Protein AF-A0A7C3NW24-F1 (afdb_monomer_lite)

pLDDT: mean 71.37, std 17.44, range [37.84, 92.75]

Structure (mmCIF, N/CA/C/O backbone):
data_AF-A0A7C3NW24-F1
#
_entry.id   AF-A0A7C3NW24-F1
#
loop_
_atom_site.group_PDB
_atom_site.id
_atom_site.type_symbol
_atom_site.label_atom_id
_atom_site.label_alt_id
_atom_site.label_comp_id
_atom_site.label_asym_id
_atom_site.label_entity_id
_atom_site.label_seq_id
_atom_site.pdbx_PDB_ins_code
_atom_site.Cartn_x
_atom_site.Cartn_y
_atom_site.Cartn_z
_atom_site.occupancy
_atom_site.B_iso_or_equiv
_atom_site.auth_seq_id
_atom_site.auth_comp_id
_atom_site.auth_asym_id
_atom_site.auth_atom_id
_atom_site.pdbx_PDB_model_num
ATOM 1 N N . MET A 1 1 ? 1.397 9.986 2.479 1.00 81.19 1 MET A N 1
ATOM 2 C CA . MET A 1 1 ? 2.857 9.728 2.506 1.00 81.19 1 MET A CA 1
ATOM 3 C C . MET A 1 1 ? 3.392 9.398 1.111 1.00 81.19 1 MET A C 1
ATOM 5 O O . MET A 1 1 ? 2.762 8.636 0.390 1.00 81.19 1 MET A O 1
ATOM 9 N N . HIS A 1 2 ? 4.558 9.928 0.739 1.00 81.12 2 HIS A N 1
ATOM 10 C CA . HIS A 1 2 ? 5.200 9.670 -0.555 1.00 81.12 2 HIS A CA 1
ATOM 11 C C . HIS A 1 2 ? 6.617 9.109 -0.356 1.00 81.12 2 HIS A C 1
ATOM 13 O O . HIS A 1 2 ? 7.337 9.579 0.524 1.00 81.12 2 HIS A O 1
ATOM 19 N N . VAL A 1 3 ? 7.008 8.082 -1.116 1.00 86.75 3 VAL A N 1
ATOM 20 C CA . VAL A 1 3 ? 8.355 7.496 -1.041 1.00 86.75 3 VAL A CA 1
ATOM 21 C C . VAL A 1 3 ? 8.789 6.899 -2.379 1.00 86.75 3 VAL A C 1
ATOM 23 O O . VAL A 1 3 ? 8.019 6.188 -3.017 1.00 86.75 3 VAL A O 1
ATOM 26 N N . SER A 1 4 ? 10.042 7.125 -2.770 1.00 86.44 4 SER A N 1
ATOM 27 C CA . SER A 1 4 ? 10.670 6.399 -3.878 1.00 86.44 4 SER A CA 1
ATOM 28 C C . SER A 1 4 ? 11.261 5.076 -3.384 1.00 86.44 4 SER A C 1
ATOM 30 O O . SER A 1 4 ? 11.932 5.033 -2.351 1.00 86.44 4 SER A O 1
ATOM 32 N N . TYR A 1 5 ? 11.024 3.986 -4.108 1.00 88.00 5 TYR A N 1
ATOM 33 C CA . TYR A 1 5 ? 11.522 2.651 -3.785 1.00 88.00 5 TYR A CA 1
ATOM 34 C C . TYR A 1 5 ? 11.903 1.899 -5.063 1.00 88.00 5 TYR A C 1
ATOM 36 O O . TYR A 1 5 ? 11.069 1.733 -5.946 1.00 88.00 5 TYR A O 1
ATOM 44 N N . LYS A 1 6 ? 13.169 1.466 -5.171 1.00 88.12 6 LYS A N 1
ATOM 45 C CA . LYS A 1 6 ? 13.720 0.760 -6.349 1.00 88.12 6 LYS A CA 1
ATOM 46 C C . LYS A 1 6 ? 13.444 1.456 -7.699 1.00 88.12 6 LYS A C 1
ATOM 48 O O . LYS A 1 6 ? 13.229 0.802 -8.705 1.00 88.12 6 LYS A O 1
ATOM 53 N N . GLY A 1 7 ? 13.447 2.791 -7.728 1.00 84.56 7 GLY A N 1
ATOM 54 C CA . GLY A 1 7 ? 13.157 3.562 -8.949 1.00 84.56 7 GLY A CA 1
ATOM 55 C C . GLY A 1 7 ? 11.666 3.709 -9.278 1.00 84.56 7 GLY A C 1
ATOM 56 O O . GLY A 1 7 ? 11.328 4.258 -10.328 1.00 84.56 7 GLY A O 1
ATOM 57 N N . HIS A 1 8 ? 10.780 3.266 -8.383 1.00 84.69 8 HIS A N 1
ATOM 58 C CA . HIS A 1 8 ? 9.332 3.451 -8.465 1.00 84.69 8 HIS A CA 1
ATOM 59 C C . HIS A 1 8 ? 8.848 4.434 -7.411 1.00 84.69 8 HIS A C 1
ATOM 61 O O . HIS A 1 8 ? 9.431 4.567 -6.334 1.00 84.69 8 HIS A O 1
ATOM 67 N N . LEU A 1 9 ? 7.745 5.096 -7.720 1.00 87.75 9 LEU A N 1
ATOM 68 C CA . LEU A 1 9 ? 7.103 6.059 -6.850 1.00 87.75 9 LEU A CA 1
ATOM 69 C C . LEU A 1 9 ? 5.975 5.387 -6.073 1.00 87.75 9 LEU A C 1
ATOM 71 O O . LEU A 1 9 ? 5.147 4.720 -6.677 1.00 87.75 9 LEU A O 1
ATOM 75 N N . ILE A 1 10 ? 5.907 5.558 -4.757 1.00 89.88 10 ILE A N 1
ATOM 76 C CA . ILE A 1 10 ? 4.836 5.013 -3.916 1.00 89.88 10 ILE A CA 1
ATOM 77 C C . ILE A 1 10 ? 4.117 6.173 -3.228 1.00 89.88 10 ILE A C 1
ATOM 79 O O . ILE A 1 10 ? 4.680 6.842 -2.358 1.00 89.88 10 ILE A O 1
ATOM 83 N N . HIS A 1 11 ? 2.848 6.360 -3.563 1.00 90.44 11 HIS A N 1
ATOM 84 C CA . HIS A 1 11 ? 1.920 7.266 -2.899 1.00 90.44 11 HIS A CA 1
ATOM 85 C C . HIS A 1 11 ? 0.980 6.448 -2.019 1.00 90.44 11 HIS A C 1
ATOM 87 O O . HIS A 1 11 ? 0.048 5.817 -2.504 1.00 90.44 11 HIS A O 1
ATOM 93 N N . ALA A 1 12 ? 1.235 6.454 -0.717 1.00 90.94 12 ALA A N 1
ATOM 94 C CA . ALA A 1 12 ? 0.376 5.811 0.267 1.00 90.94 12 ALA A CA 1
ATOM 95 C C . ALA A 1 12 ? -0.503 6.862 0.950 1.00 90.94 12 ALA A C 1
ATOM 97 O O . ALA A 1 12 ? -0.004 7.885 1.426 1.00 90.94 12 ALA A O 1
ATOM 98 N N . GLY A 1 13 ? -1.798 6.607 1.019 1.00 91.19 13 GLY A N 1
ATOM 99 C CA . GLY A 1 13 ? -2.783 7.445 1.684 1.00 91.19 13 GLY A CA 1
ATOM 100 C C . GLY A 1 13 ? -3.765 6.601 2.485 1.00 91.19 13 GLY A C 1
ATOM 101 O O . GLY A 1 13 ? -3.598 5.389 2.640 1.00 91.19 13 GLY A O 1
ATOM 102 N N . ALA A 1 14 ? -4.779 7.264 3.018 1.00 90.88 14 ALA A N 1
ATOM 103 C CA . ALA A 1 14 ? -5.929 6.613 3.610 1.00 90.88 14 ALA A CA 1
ATOM 104 C C . ALA A 1 14 ? -7.160 7.507 3.445 1.00 90.88 14 ALA A C 1
ATOM 106 O O . ALA A 1 14 ? -7.050 8.728 3.349 1.00 90.88 14 ALA A O 1
ATOM 107 N N . LYS A 1 15 ? -8.333 6.887 3.395 1.00 92.50 15 LYS A N 1
ATOM 108 C CA . LYS A 1 15 ? -9.632 7.541 3.306 1.00 92.50 15 LYS A CA 1
ATOM 109 C C . LYS A 1 15 ? -10.479 7.091 4.487 1.00 92.50 15 LYS A C 1
ATOM 111 O O . LYS A 1 15 ? -10.690 5.895 4.671 1.00 92.50 15 LYS A O 1
ATOM 116 N N . TYR A 1 16 ? -10.977 8.039 5.269 1.00 92.56 16 TYR A N 1
ATOM 117 C CA . TYR A 1 16 ? -11.916 7.730 6.340 1.00 92.56 16 TYR A CA 1
ATOM 118 C C . TYR A 1 16 ? -13.251 7.235 5.762 1.00 92.56 16 TYR A C 1
ATOM 120 O O . TYR A 1 16 ? -13.789 7.823 4.819 1.00 92.56 16 TYR A O 1
ATOM 128 N N . SER A 1 17 ? -13.768 6.144 6.324 1.00 90.38 17 SER A N 1
ATOM 129 C CA . SER A 1 17 ? -15.058 5.545 6.001 1.00 90.38 17 SER A CA 1
ATOM 130 C C . SER A 1 17 ? -16.003 5.702 7.197 1.00 90.38 17 SER A C 1
ATOM 132 O O . SER A 1 17 ? -15.899 4.943 8.165 1.00 90.38 17 SER A O 1
ATOM 134 N N . PRO A 1 18 ? -16.955 6.655 7.145 1.00 91.19 18 PRO A N 1
ATOM 135 C CA . PRO A 1 18 ? -17.893 6.888 8.244 1.00 91.19 18 PRO A CA 1
ATOM 136 C C . PRO A 1 18 ? -18.787 5.680 8.545 1.00 91.19 18 PRO A C 1
ATOM 138 O O . PRO A 1 18 ? -19.202 5.495 9.681 1.00 91.19 18 PRO A O 1
ATOM 141 N N . ALA A 1 19 ? -19.063 4.840 7.540 1.00 90.81 19 ALA A N 1
ATOM 142 C CA . ALA A 1 19 ? -19.938 3.674 7.673 1.00 90.81 19 ALA A CA 1
ATOM 143 C C . ALA A 1 19 ? -19.394 2.607 8.636 1.00 90.81 19 ALA A C 1
ATOM 145 O O . ALA A 1 19 ? -20.169 1.872 9.237 1.00 90.81 19 ALA A O 1
ATOM 146 N N . VAL A 1 20 ? -18.069 2.525 8.776 1.00 84.50 20 VAL A N 1
ATOM 147 C CA . VAL A 1 20 ? -17.385 1.566 9.660 1.00 84.50 20 VAL A CA 1
ATOM 148 C C . VAL A 1 20 ? -16.538 2.261 10.726 1.00 84.50 20 VAL A C 1
ATOM 150 O O . VAL A 1 20 ? -15.896 1.593 11.522 1.00 84.50 20 VAL A O 1
ATOM 153 N N . ASN A 1 21 ? -16.558 3.599 10.767 1.00 91.00 21 ASN A N 1
ATOM 154 C CA . ASN A 1 21 ? -15.743 4.432 11.653 1.00 91.00 21 ASN A CA 1
ATOM 155 C C . ASN A 1 21 ? -14.236 4.101 11.605 1.00 91.00 21 ASN A C 1
ATOM 157 O O . ASN A 1 21 ? -13.540 4.116 12.618 1.00 91.00 21 ASN A O 1
ATOM 161 N N . GLU A 1 22 ? -13.719 3.798 10.415 1.00 92.75 22 GLU A N 1
ATOM 162 C CA . GLU A 1 22 ? -12.335 3.360 10.228 1.00 92.75 22 GLU A CA 1
ATOM 163 C C . GLU A 1 22 ? -11.712 3.953 8.958 1.00 92.75 22 GLU A C 1
ATOM 165 O O . GLU A 1 22 ? -12.385 4.502 8.086 1.00 92.75 22 GLU A O 1
ATOM 170 N N . TRP A 1 23 ? -10.391 3.848 8.853 1.00 90.44 23 TRP A N 1
ATOM 171 C CA . TRP A 1 23 ? -9.582 4.343 7.749 1.00 90.44 23 TRP A CA 1
ATOM 172 C C . TRP A 1 23 ? -9.256 3.225 6.767 1.00 90.44 23 TRP A C 1
ATOM 174 O O . TRP A 1 23 ? -8.602 2.245 7.121 1.00 90.44 23 TRP A O 1
ATOM 184 N N . VAL A 1 24 ? -9.668 3.401 5.517 1.00 89.50 24 VAL A N 1
ATOM 185 C CA . VAL A 1 24 ? -9.339 2.509 4.404 1.00 89.50 24 VAL A CA 1
ATOM 186 C C . VAL A 1 24 ? -8.031 2.991 3.777 1.00 89.50 24 VAL A C 1
ATOM 188 O O . VAL A 1 24 ? -7.964 4.152 3.366 1.00 89.50 24 VAL A O 1
ATOM 191 N N . PRO A 1 25 ? -6.976 2.170 3.677 1.00 88.56 25 PRO A N 1
ATOM 192 C CA . PRO A 1 25 ? -5.753 2.571 3.000 1.00 88.56 25 PRO A CA 1
ATOM 193 C C . PRO A 1 25 ? -5.999 2.865 1.522 1.00 88.56 25 PRO A C 1
ATOM 195 O O . PRO A 1 25 ? -6.882 2.297 0.883 1.00 88.56 25 PRO A O 1
ATOM 198 N N . THR A 1 26 ? -5.167 3.723 0.952 1.00 88.12 26 THR A N 1
ATOM 199 C CA . THR A 1 26 ? -5.107 3.961 -0.489 1.00 88.12 26 THR A CA 1
ATOM 200 C C . THR A 1 26 ? -3.659 3.887 -0.940 1.00 88.12 26 THR A C 1
ATOM 202 O O . THR A 1 26 ? -2.742 4.275 -0.213 1.00 88.12 26 THR A O 1
ATOM 205 N N . LEU A 1 27 ? -3.424 3.349 -2.130 1.00 86.19 27 LEU A N 1
ATOM 206 C CA . LEU A 1 27 ? -2.075 3.206 -2.655 1.00 86.19 27 LEU A CA 1
ATOM 207 C C . LEU A 1 27 ? -2.072 3.478 -4.151 1.00 86.19 27 LEU A C 1
ATOM 209 O O . LEU A 1 27 ? -2.841 2.880 -4.894 1.00 86.19 27 LEU A O 1
ATOM 213 N N . VAL A 1 28 ? -1.167 4.350 -4.582 1.00 84.81 28 VAL A N 1
ATOM 214 C CA . VAL A 1 28 ? -0.805 4.522 -5.985 1.00 84.81 28 VAL A CA 1
ATOM 215 C C . VAL A 1 28 ? 0.686 4.259 -6.134 1.00 84.81 28 VAL A C 1
ATOM 217 O O . VAL A 1 28 ? 1.492 4.836 -5.409 1.00 84.81 28 VAL A O 1
ATOM 220 N N . VAL A 1 29 ? 1.073 3.395 -7.065 1.00 83.38 29 VAL A N 1
ATOM 221 C CA . VAL A 1 29 ? 2.477 3.118 -7.376 1.00 83.38 29 VAL A CA 1
ATOM 222 C C . VAL A 1 29 ? 2.768 3.521 -8.814 1.00 83.38 29 VAL A C 1
ATOM 224 O O . VAL A 1 29 ? 2.148 2.991 -9.728 1.00 83.38 29 VAL A O 1
ATOM 227 N N . VAL A 1 30 ? 3.712 4.433 -9.031 1.00 80.94 30 VAL A N 1
ATOM 228 C CA . VAL A 1 30 ? 4.149 4.856 -10.367 1.00 80.94 30 VAL A CA 1
ATOM 229 C C . VAL A 1 30 ? 5.410 4.095 -10.757 1.00 80.94 30 VAL A C 1
ATOM 231 O O . VAL A 1 30 ? 6.462 4.209 -10.127 1.00 80.94 30 VAL A O 1
ATOM 234 N N . TRP A 1 31 ? 5.294 3.314 -11.819 1.00 75.25 31 TRP A N 1
ATOM 235 C CA . TRP A 1 31 ? 6.381 2.645 -12.507 1.00 75.25 31 TRP A CA 1
ATOM 236 C C . TRP A 1 31 ? 7.008 3.584 -13.533 1.00 75.25 31 TRP A C 1
ATOM 238 O O . TRP A 1 31 ? 6.359 4.004 -14.486 1.00 75.25 31 TRP A O 1
ATOM 248 N N . SER A 1 32 ? 8.294 3.874 -13.356 1.00 64.25 32 SER A N 1
ATOM 249 C CA . SER A 1 32 ? 9.099 4.708 -14.254 1.00 64.25 32 SER A CA 1
ATOM 250 C C . SER A 1 32 ? 9.206 4.142 -15.674 1.00 64.25 32 SER A C 1
ATOM 252 O O . SER A 1 32 ? 9.297 4.904 -16.629 1.00 64.25 32 SER A O 1
ATOM 254 N N . GLN A 1 33 ? 9.109 2.823 -15.852 1.00 63.69 33 GLN A N 1
ATOM 255 C CA . GLN A 1 33 ? 8.986 2.184 -17.162 1.00 63.69 33 GLN A CA 1
ATOM 256 C C . GLN A 1 33 ? 7.928 1.075 -17.100 1.00 63.69 33 GLN A C 1
ATOM 258 O O . GLN A 1 33 ? 7.999 0.243 -16.198 1.00 63.69 33 GLN A O 1
ATOM 263 N N . PRO A 1 34 ? 6.940 1.041 -18.011 1.00 61.12 34 PRO A N 1
ATOM 264 C CA . PRO A 1 34 ? 6.682 1.972 -19.118 1.00 61.12 34 PRO A CA 1
ATOM 265 C C . PRO A 1 34 ? 5.840 3.213 -18.717 1.00 61.12 34 PRO A C 1
ATOM 267 O O . PRO A 1 34 ? 4.797 3.454 -19.312 1.00 61.12 34 PRO A O 1
ATOM 270 N N . TRP A 1 35 ? 6.256 4.015 -17.720 1.00 65.75 35 TRP A N 1
ATOM 271 C CA . TRP A 1 35 ? 5.488 5.182 -17.224 1.00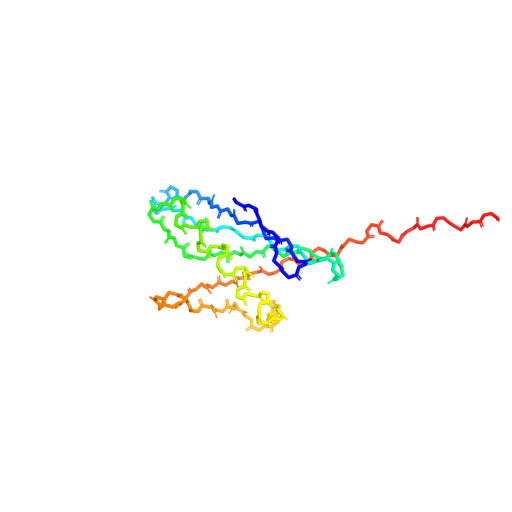 65.75 35 TRP A CA 1
ATOM 272 C C . TRP A 1 35 ? 4.027 4.854 -16.890 1.00 65.75 35 TRP A C 1
ATOM 274 O O . TRP A 1 35 ? 3.102 5.595 -17.220 1.00 65.75 35 TRP A O 1
ATOM 284 N N . THR A 1 36 ? 3.818 3.711 -16.243 1.00 71.12 36 THR A N 1
ATOM 285 C CA . THR A 1 36 ? 2.488 3.275 -15.808 1.00 71.12 36 THR A CA 1
ATOM 286 C C . THR A 1 36 ? 2.304 3.652 -14.356 1.00 71.12 36 THR A C 1
ATOM 288 O O . THR A 1 36 ? 3.243 3.576 -13.572 1.00 71.12 36 THR A O 1
ATOM 291 N N . PHE A 1 37 ? 1.104 4.049 -13.960 1.00 72.50 37 PHE A N 1
ATOM 292 C CA . PHE A 1 37 ? 0.769 4.096 -12.545 1.00 72.50 37 PHE A CA 1
ATOM 293 C C . PHE A 1 37 ? -0.283 3.058 -12.228 1.00 72.50 37 PHE A C 1
ATOM 295 O O . PHE A 1 37 ? -1.078 2.676 -13.084 1.00 72.50 37 PHE A O 1
ATOM 302 N N . GLN A 1 38 ? -0.258 2.622 -10.977 1.00 75.62 38 GLN A N 1
ATOM 303 C CA . GLN A 1 38 ? -1.147 1.625 -10.452 1.00 75.62 38 GLN A CA 1
ATOM 304 C C . GLN A 1 38 ? -1.867 2.126 -9.222 1.00 75.62 38 GLN A C 1
ATOM 306 O O . GLN A 1 38 ? -1.246 2.250 -8.174 1.00 75.62 38 GLN A O 1
ATOM 311 N N . GLU A 1 39 ? -3.177 2.320 -9.314 1.00 76.75 39 GLU A N 1
ATOM 312 C CA . GLU A 1 39 ? -4.012 2.406 -8.116 1.00 76.75 39 GLU A CA 1
ATOM 313 C C . GLU A 1 39 ? -4.282 1.001 -7.568 1.00 76.75 39 GLU A C 1
ATOM 315 O O . GLU A 1 39 ? -4.605 0.094 -8.333 1.00 76.75 39 GLU A O 1
ATOM 320 N N . ILE A 1 40 ? -4.140 0.835 -6.256 1.00 75.38 40 ILE A N 1
ATOM 321 C CA . ILE A 1 40 ? -4.426 -0.382 -5.501 1.00 75.38 40 ILE A CA 1
ATOM 322 C C . ILE A 1 40 ? -5.475 -0.028 -4.451 1.00 75.38 40 ILE A C 1
ATOM 324 O O . ILE A 1 40 ? -5.293 0.881 -3.634 1.00 75.38 40 ILE A O 1
ATOM 328 N N . ARG A 1 41 ? -6.588 -0.761 -4.494 1.00 73.00 41 ARG A N 1
ATOM 329 C CA . ARG A 1 41 ? -7.716 -0.608 -3.573 1.00 73.00 41 ARG A CA 1
ATOM 330 C C . ARG A 1 41 ? -7.667 -1.684 -2.511 1.00 73.00 41 ARG A C 1
ATOM 332 O O . ARG A 1 41 ? -7.453 -2.843 -2.846 1.00 73.00 41 ARG A O 1
ATOM 339 N N . PHE A 1 42 ? -7.899 -1.282 -1.271 1.00 76.94 42 PHE A N 1
ATOM 340 C CA . PHE A 1 42 ? -7.919 -2.164 -0.114 1.00 76.94 42 PHE A CA 1
ATOM 341 C C . PHE A 1 42 ? -9.350 -2.337 0.378 1.00 76.94 42 PHE A C 1
ATOM 343 O O . PHE A 1 42 ? -10.153 -1.405 0.311 1.00 76.94 42 PHE A O 1
ATOM 350 N N . THR A 1 43 ? -9.647 -3.523 0.893 1.00 76.31 43 THR A N 1
ATOM 351 C CA . THR A 1 43 ? -10.871 -3.809 1.650 1.00 76.31 43 THR A CA 1
ATOM 352 C C . THR A 1 43 ? -10.658 -3.690 3.153 1.00 76.31 43 THR A C 1
ATOM 354 O O . THR A 1 43 ? -11.625 -3.517 3.886 1.00 76.31 43 THR A O 1
ATOM 357 N N . ASP A 1 44 ? -9.408 -3.776 3.615 1.00 80.69 44 ASP A N 1
ATOM 358 C CA . ASP A 1 44 ? -9.069 -3.630 5.025 1.00 80.69 44 ASP A CA 1
ATOM 359 C C . ASP A 1 44 ? -9.275 -2.209 5.524 1.00 80.69 44 ASP A C 1
ATOM 361 O O . ASP A 1 44 ? -9.080 -1.214 4.819 1.00 80.69 44 ASP A O 1
ATOM 365 N N . THR A 1 45 ? -9.584 -2.143 6.806 1.00 85.75 45 THR A N 1
ATOM 366 C CA . THR A 1 45 ? -9.830 -0.922 7.549 1.00 85.75 45 THR A CA 1
ATOM 367 C C . THR A 1 45 ? -8.955 -0.886 8.801 1.00 85.75 45 THR A C 1
ATOM 369 O O . THR A 1 45 ? -8.515 -1.911 9.335 1.00 85.75 45 THR A O 1
ATOM 372 N N . PHE A 1 46 ? -8.623 0.325 9.246 1.00 85.69 46 PHE A N 1
ATOM 373 C CA . PHE A 1 46 ? -7.749 0.558 10.390 1.00 85.69 46 PHE A CA 1
ATOM 374 C C . PHE A 1 46 ? -8.330 1.631 11.302 1.00 85.69 46 PHE A C 1
ATOM 376 O O . PHE A 1 46 ? -8.895 2.620 10.844 1.00 85.69 46 PHE A O 1
ATOM 383 N N . SER A 1 47 ? -8.102 1.489 12.605 1.00 88.44 47 SER A N 1
ATOM 384 C CA . SER A 1 47 ? -8.580 2.445 13.610 1.00 88.44 47 SER A CA 1
ATOM 385 C C . SER A 1 47 ? -7.963 3.841 13.481 1.00 88.44 47 SER A C 1
ATOM 387 O O . SER A 1 47 ? -8.522 4.808 13.990 1.00 88.44 47 SER A O 1
ATOM 389 N N . THR A 1 48 ? -6.820 3.980 12.799 1.00 90.31 48 THR A N 1
ATOM 390 C CA . THR A 1 48 ? -6.159 5.275 12.596 1.00 90.31 48 THR A CA 1
ATOM 391 C C . THR A 1 48 ? -5.645 5.442 11.171 1.00 90.31 48 THR A C 1
ATOM 393 O O . THR A 1 48 ? -5.199 4.485 10.530 1.00 90.31 48 THR A O 1
ATOM 396 N N . GLU A 1 49 ? -5.639 6.693 10.706 1.00 91.62 49 GLU A N 1
ATOM 397 C CA . GLU A 1 49 ? -5.096 7.082 9.404 1.00 91.62 49 GLU A CA 1
ATOM 398 C C . GLU A 1 49 ? -3.630 6.663 9.260 1.00 91.62 49 GLU A C 1
ATOM 400 O O . GLU A 1 49 ? -3.232 6.087 8.248 1.00 91.62 49 GLU A O 1
ATOM 405 N N . MET A 1 50 ? -2.823 6.913 10.297 1.00 90.19 50 MET A N 1
ATOM 406 C CA . MET A 1 50 ? -1.388 6.637 10.271 1.00 90.19 50 MET A CA 1
ATOM 407 C C . MET A 1 50 ? -1.100 5.150 10.049 1.00 90.19 50 MET A C 1
ATOM 409 O O . MET A 1 50 ? -0.228 4.813 9.246 1.00 90.19 50 MET A O 1
ATOM 413 N N . ILE A 1 51 ? -1.846 4.253 10.704 1.00 87.50 51 ILE A N 1
ATOM 414 C CA . ILE A 1 51 ? -1.667 2.809 10.510 1.00 87.50 51 ILE A CA 1
ATOM 415 C C . ILE A 1 51 ? -2.061 2.416 9.080 1.00 87.50 51 ILE A C 1
ATOM 417 O O . ILE A 1 51 ? -1.307 1.687 8.434 1.00 87.50 51 ILE A O 1
ATOM 421 N N . ALA A 1 52 ? -3.171 2.944 8.552 1.00 87.38 52 ALA A N 1
ATOM 422 C CA . ALA A 1 52 ? -3.586 2.693 7.172 1.00 87.38 52 ALA A CA 1
ATOM 423 C C . ALA A 1 52 ? -2.525 3.159 6.153 1.00 87.38 52 ALA A C 1
ATOM 425 O O . ALA A 1 52 ? -2.156 2.406 5.250 1.00 87.38 52 ALA A O 1
ATOM 426 N N . GLN A 1 53 ? -1.952 4.354 6.328 1.00 89.25 53 GLN A N 1
ATOM 427 C CA . GLN A 1 53 ? -0.896 4.862 5.444 1.00 89.25 53 GLN A CA 1
ATOM 428 C C . GLN A 1 53 ? 0.391 4.023 5.515 1.00 89.25 53 GLN A C 1
ATOM 430 O O . GLN A 1 53 ? 0.997 3.717 4.482 1.00 89.25 53 GLN A O 1
ATOM 435 N N . VAL A 1 54 ? 0.829 3.638 6.721 1.00 87.38 54 VAL A N 1
ATOM 436 C CA . VAL A 1 54 ? 2.017 2.784 6.907 1.00 87.38 54 VAL A CA 1
ATOM 437 C C . VAL A 1 54 ? 1.797 1.421 6.259 1.00 87.38 54 VAL A C 1
ATOM 439 O O . VAL A 1 54 ? 2.693 0.918 5.576 1.00 87.38 54 VAL A O 1
ATOM 442 N N . TYR A 1 55 ? 0.599 0.860 6.418 1.00 84.88 55 TYR A N 1
ATOM 443 C CA . TYR A 1 55 ? 0.203 -0.393 5.795 1.00 84.88 55 TYR A CA 1
ATOM 444 C C . TYR A 1 55 ? 0.279 -0.316 4.264 1.00 84.88 55 TYR A C 1
ATOM 446 O O . TYR A 1 55 ? 1.009 -1.099 3.652 1.00 84.88 55 TYR A O 1
ATOM 454 N N . ALA A 1 56 ? -0.379 0.673 3.647 1.00 85.88 56 ALA A N 1
ATOM 455 C CA . ALA A 1 56 ? -0.339 0.888 2.199 1.00 85.88 56 ALA A CA 1
ATOM 456 C C . ALA A 1 56 ? 1.099 1.035 1.674 1.00 85.88 56 ALA A C 1
ATOM 458 O O . ALA A 1 56 ? 1.467 0.438 0.662 1.00 85.88 56 ALA A O 1
ATOM 459 N N . ARG A 1 57 ? 1.962 1.765 2.390 1.00 87.56 57 ARG A N 1
ATOM 460 C CA . ARG A 1 57 ? 3.379 1.903 2.018 1.00 87.56 57 ARG A CA 1
ATOM 461 C C . ARG A 1 57 ? 4.122 0.568 2.052 1.00 87.56 57 ARG A C 1
ATOM 463 O O . ARG A 1 57 ? 4.907 0.287 1.146 1.00 87.56 57 ARG A O 1
ATOM 470 N N . GLN A 1 58 ? 3.942 -0.225 3.108 1.00 85.88 58 GLN A N 1
ATOM 471 C CA . GLN A 1 58 ? 4.599 -1.529 3.229 1.00 85.88 58 GLN A CA 1
ATOM 472 C C . GLN A 1 58 ? 4.121 -2.494 2.147 1.00 85.88 58 GLN A C 1
ATOM 474 O O . GLN A 1 58 ? 4.943 -3.1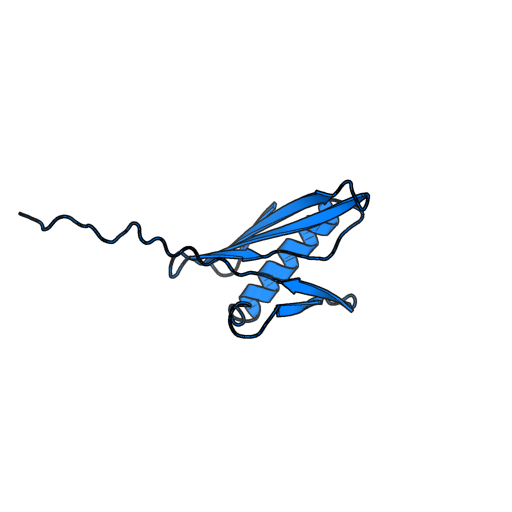95 1.556 1.00 85.88 58 GLN A O 1
ATOM 479 N N . TYR A 1 59 ? 2.822 -2.480 1.848 1.00 83.44 59 TYR A N 1
ATOM 480 C CA . TYR A 1 59 ? 2.258 -3.229 0.737 1.00 83.44 59 TYR A CA 1
ATOM 481 C C . TYR A 1 59 ? 2.914 -2.822 -0.585 1.00 83.44 59 TYR A C 1
ATOM 483 O O . TYR A 1 59 ? 3.414 -3.685 -1.296 1.00 83.44 59 TYR A O 1
ATOM 491 N N . GLY A 1 60 ? 2.993 -1.522 -0.894 1.00 83.31 60 GLY A N 1
ATOM 492 C CA . GLY A 1 60 ? 3.588 -1.039 -2.146 1.00 83.31 60 GLY A CA 1
ATOM 493 C C . GLY A 1 60 ? 5.034 -1.500 -2.345 1.00 83.31 60 GLY A C 1
ATOM 494 O O . GLY A 1 60 ? 5.401 -1.917 -3.440 1.00 83.31 60 GLY A O 1
ATOM 495 N N . LYS A 1 61 ? 5.841 -1.513 -1.275 1.00 86.19 61 LYS A N 1
ATOM 496 C CA . LYS A 1 61 ? 7.209 -2.056 -1.321 1.00 86.19 61 LYS A CA 1
ATOM 497 C C . LYS A 1 61 ? 7.226 -3.547 -1.643 1.00 86.19 61 LYS A C 1
ATOM 499 O O . LYS A 1 61 ? 7.937 -3.955 -2.550 1.00 86.19 61 LYS A O 1
ATOM 504 N N . ARG A 1 62 ? 6.400 -4.340 -0.952 1.00 82.06 62 ARG A N 1
ATOM 505 C CA . ARG A 1 62 ? 6.281 -5.788 -1.199 1.00 82.06 62 ARG A CA 1
ATOM 506 C C . ARG A 1 62 ? 5.782 -6.088 -2.607 1.00 82.06 62 ARG A C 1
ATOM 508 O O . ARG A 1 62 ? 6.248 -7.026 -3.238 1.00 82.06 62 ARG A O 1
ATOM 515 N N . TRP A 1 63 ? 4.853 -5.279 -3.100 1.00 78.94 63 TRP A N 1
ATOM 516 C CA . TRP A 1 63 ? 4.307 -5.391 -4.445 1.00 78.94 63 TRP A CA 1
ATOM 517 C C . TRP A 1 63 ? 5.382 -5.149 -5.517 1.00 78.94 63 TRP A C 1
ATOM 519 O O . TRP A 1 63 ? 5.438 -5.869 -6.513 1.00 78.94 63 TRP A O 1
ATOM 529 N N . ILE A 1 64 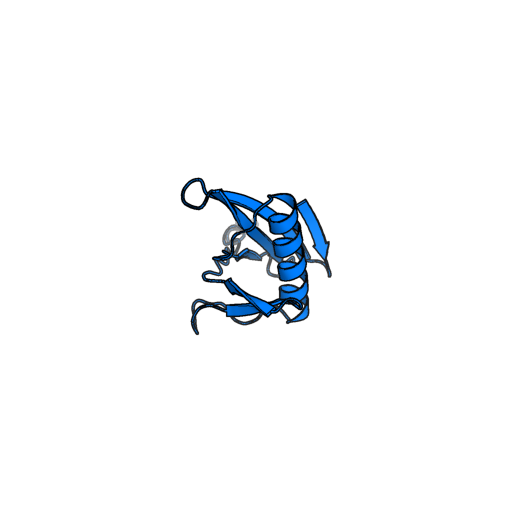? 6.291 -4.199 -5.275 1.00 81.88 64 ILE A N 1
ATOM 530 C CA . ILE A 1 64 ? 7.488 -3.980 -6.099 1.00 81.88 64 ILE A CA 1
ATOM 531 C C . ILE A 1 64 ? 8.490 -5.134 -5.948 1.00 81.88 64 ILE A C 1
ATOM 533 O O . ILE A 1 64 ? 9.008 -5.615 -6.950 1.00 81.88 64 ILE A O 1
ATOM 537 N N . ASP A 1 65 ? 8.753 -5.604 -4.725 1.00 84.69 65 ASP A N 1
ATOM 538 C CA . ASP A 1 65 ? 9.681 -6.715 -4.463 1.00 84.69 65 ASP A CA 1
ATOM 539 C C . ASP A 1 65 ? 9.243 -8.023 -5.130 1.00 84.69 65 ASP A C 1
ATOM 541 O O . ASP A 1 65 ? 10.085 -8.786 -5.593 1.00 84.69 65 ASP A O 1
ATOM 545 N N . ALA A 1 66 ? 7.933 -8.247 -5.228 1.00 77.19 66 ALA A N 1
ATOM 546 C CA . ALA A 1 66 ? 7.330 -9.371 -5.935 1.00 77.19 66 ALA A CA 1
ATOM 547 C C . ALA A 1 66 ? 7.295 -9.192 -7.468 1.00 77.19 66 ALA A C 1
ATOM 549 O O . ALA A 1 66 ? 6.770 -10.056 -8.165 1.00 77.19 66 ALA A O 1
ATOM 550 N N . GLY A 1 67 ? 7.822 -8.084 -8.000 1.00 76.25 67 GLY A N 1
ATOM 551 C CA . GLY A 1 67 ? 7.931 -7.850 -9.439 1.00 76.25 67 GLY A CA 1
ATOM 552 C C . GLY A 1 67 ? 6.622 -7.459 -10.125 1.00 76.25 67 GLY A C 1
ATOM 553 O O . GLY A 1 67 ? 6.420 -7.847 -11.270 1.00 76.25 67 GLY A O 1
ATOM 554 N N . LYS A 1 68 ? 5.738 -6.700 -9.454 1.00 70.50 68 LYS A N 1
ATOM 555 C CA . LYS A 1 68 ? 4.403 -6.332 -9.976 1.00 70.50 68 LYS A CA 1
ATOM 556 C C . LYS A 1 68 ? 3.581 -7.597 -10.308 1.00 70.50 68 LYS A C 1
ATOM 558 O O . LYS A 1 68 ? 3.328 -7.871 -11.481 1.00 70.50 68 LYS A O 1
ATOM 563 N N . PRO A 1 69 ? 3.175 -8.387 -9.294 1.00 61.59 69 PRO A N 1
ATOM 564 C CA . PRO A 1 69 ? 2.3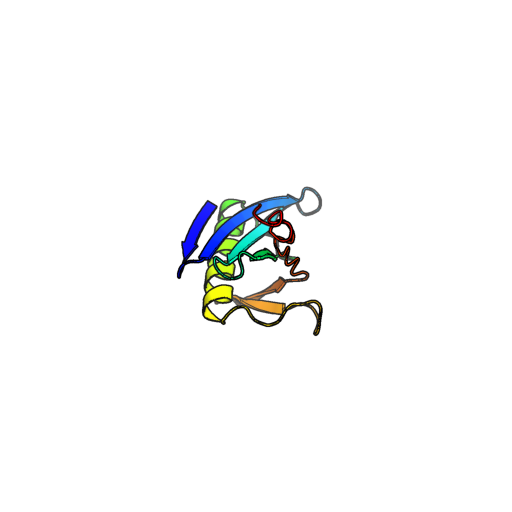80 -9.598 -9.498 1.00 61.59 69 PRO A CA 1
ATOM 565 C C . PRO A 1 69 ? 1.155 -9.310 -10.367 1.00 61.59 69 PRO A C 1
ATOM 567 O O . PRO A 1 69 ? 0.611 -8.202 -10.326 1.00 61.59 69 PRO A O 1
ATOM 570 N N . ALA A 1 70 ? 0.783 -10.311 -11.172 1.00 52.69 70 ALA A N 1
ATOM 571 C CA . ALA A 1 70 ? -0.156 -10.180 -12.276 1.00 52.69 70 ALA A CA 1
ATOM 572 C C . ALA A 1 70 ? -1.422 -9.403 -11.903 1.00 52.69 70 ALA A C 1
ATOM 574 O O . ALA A 1 70 ? -1.963 -9.489 -10.800 1.00 52.69 70 ALA A O 1
ATOM 575 N N . ARG A 1 71 ? -1.867 -8.628 -12.883 1.00 52.66 71 ARG A N 1
ATOM 576 C CA . ARG A 1 71 ? -3.019 -7.748 -12.835 1.00 52.66 71 ARG A CA 1
ATOM 577 C C . ARG A 1 71 ? -4.270 -8.523 -12.378 1.00 52.66 71 ARG A C 1
ATOM 579 O O . ARG A 1 71 ? -4.543 -9.621 -12.862 1.00 52.66 71 ARG A O 1
ATOM 586 N N . ALA A 1 72 ? -5.005 -7.960 -11.415 1.00 50.12 72 ALA A N 1
ATOM 587 C CA . ALA A 1 72 ? -6.194 -8.582 -10.812 1.00 50.12 72 ALA A CA 1
ATOM 588 C C . ALA A 1 72 ? -7.351 -8.811 -11.810 1.00 50.12 72 ALA A C 1
ATOM 590 O O . ALA A 1 72 ? -8.320 -9.502 -11.502 1.00 50.12 72 ALA A O 1
ATOM 591 N N . ASP A 1 73 ? -7.264 -8.228 -13.006 1.00 43.34 73 ASP A N 1
ATOM 592 C CA . ASP A 1 73 ? -8.276 -8.301 -14.058 1.00 43.34 73 ASP A CA 1
ATOM 593 C C . ASP A 1 73 ? -8.250 -9.620 -14.849 1.00 43.34 73 ASP A C 1
ATOM 595 O O . ASP A 1 73 ? -9.257 -9.953 -15.467 1.00 43.34 73 ASP A O 1
ATOM 599 N N . ALA A 1 74 ? -7.169 -10.410 -14.791 1.00 39.00 74 ALA A N 1
ATOM 600 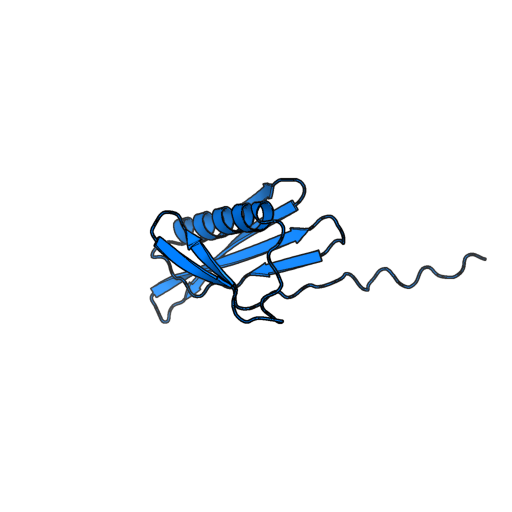C CA . ALA A 1 74 ? -7.106 -11.707 -15.477 1.00 39.00 74 ALA A CA 1
ATOM 601 C C . ALA A 1 74 ? -7.439 -12.921 -14.583 1.00 39.00 74 ALA A C 1
ATOM 603 O O . ALA A 1 74 ? -7.885 -13.938 -15.104 1.00 39.00 74 ALA A O 1
ATOM 604 N N . ASN A 1 75 ? -7.235 -12.837 -13.259 1.00 37.84 75 ASN A N 1
ATOM 605 C CA . ASN A 1 75 ? -7.282 -14.003 -12.353 1.00 37.84 75 ASN A CA 1
ATOM 606 C C . ASN A 1 75 ? -7.999 -13.757 -11.006 1.00 37.84 75 ASN A C 1
ATOM 608 O O . ASN A 1 75 ? -7.933 -14.601 -10.113 1.00 37.84 75 ASN A O 1
ATOM 612 N N . GLY A 1 76 ? -8.692 -12.626 -10.841 1.00 49.22 76 GLY A N 1
ATOM 613 C CA . GLY A 1 76 ? -9.348 -12.262 -9.583 1.00 49.22 76 GLY A CA 1
ATOM 614 C C . GLY A 1 76 ? -8.449 -11.448 -8.643 1.00 49.22 76 GLY A C 1
ATOM 615 O O . GLY A 1 76 ? -7.317 -11.100 -8.990 1.00 49.22 76 GLY A O 1
ATOM 616 N N . PRO A 1 77 ? -8.956 -11.075 -7.457 1.00 56.28 77 PRO A N 1
ATOM 617 C CA . PRO A 1 77 ? -8.256 -10.154 -6.579 1.00 56.28 77 PRO A CA 1
ATOM 618 C C . PRO A 1 77 ? -6.942 -10.739 -6.052 1.00 56.28 77 PRO A C 1
ATOM 620 O O . PRO A 1 77 ? -6.892 -11.877 -5.579 1.00 56.28 77 PRO A O 1
ATOM 623 N N . VAL A 1 78 ? -5.878 -9.934 -6.063 1.00 57.97 78 VAL A N 1
ATOM 624 C CA . VAL A 1 78 ? -4.580 -10.376 -5.543 1.00 57.97 78 VAL A CA 1
ATOM 625 C C . VAL A 1 78 ? -4.551 -10.147 -4.039 1.00 57.97 78 VAL A C 1
ATOM 627 O O . VAL A 1 78 ? -4.656 -9.017 -3.565 1.00 57.97 78 VAL A O 1
ATOM 630 N N . SER A 1 79 ? -4.429 -11.240 -3.296 1.00 59.50 79 SER A N 1
ATOM 631 C CA . SER A 1 79 ? -4.420 -11.241 -1.839 1.00 59.50 79 SER A CA 1
ATOM 632 C C . SER A 1 79 ? -2.990 -11.236 -1.299 1.00 59.50 79 SER A C 1
ATOM 634 O O . SER A 1 79 ? -2.182 -12.074 -1.690 1.00 59.50 79 SER A O 1
ATOM 636 N N . PHE A 1 80 ? -2.673 -10.329 -0.375 1.00 59.19 80 PHE A N 1
ATOM 637 C CA . PHE A 1 80 ? -1.377 -10.281 0.303 1.00 59.19 80 PHE A CA 1
ATOM 638 C C . PHE A 1 80 ? -1.558 -10.329 1.803 1.00 59.19 80 PHE A C 1
ATOM 640 O O . PHE A 1 80 ? -2.032 -9.375 2.417 1.00 59.19 80 PHE A O 1
ATOM 647 N N . THR A 1 81 ? -1.097 -11.414 2.407 1.00 57.78 81 THR A N 1
ATOM 648 C CA . THR A 1 81 ? -1.037 -11.530 3.858 1.00 57.78 81 THR A CA 1
ATOM 649 C C . THR A 1 81 ? 0.209 -10.817 4.378 1.00 57.78 81 THR A C 1
ATOM 651 O O . THR A 1 81 ? 1.343 -11.103 3.980 1.00 57.78 81 THR A O 1
ATOM 654 N N . ASN A 1 82 ? 0.020 -9.826 5.246 1.00 52.72 82 ASN A N 1
ATOM 655 C CA . ASN A 1 82 ? 1.134 -9.178 5.921 1.00 52.72 82 ASN A CA 1
ATOM 656 C C . ASN A 1 82 ? 1.735 -10.106 7.004 1.00 52.72 82 ASN A C 1
ATOM 658 O O . ASN A 1 82 ? 1.188 -11.157 7.326 1.00 52.72 82 ASN A O 1
ATOM 662 N N . GLY A 1 83 ? 2.863 -9.710 7.607 1.00 43.19 83 GLY A N 1
ATOM 663 C CA . GLY A 1 83 ? 3.496 -10.495 8.683 1.00 43.19 83 GLY A CA 1
ATOM 664 C C . GLY A 1 83 ? 2.658 -10.620 9.967 1.00 43.19 83 GLY A C 1
ATOM 665 O O . GLY A 1 83 ? 3.034 -11.372 10.854 1.00 43.19 83 GLY A O 1
ATOM 666 N N . SER A 1 84 ? 1.532 -9.901 10.064 1.00 52.84 84 SER A N 1
ATOM 667 C CA . SER A 1 84 ? 0.564 -10.005 11.160 1.00 52.84 84 SER A CA 1
ATOM 668 C C . SER A 1 84 ? -0.669 -10.842 10.789 1.00 52.84 84 SER A C 1
ATOM 670 O O . SER A 1 84 ? -1.676 -10.761 11.485 1.00 52.84 84 SER A O 1
ATOM 672 N N . GLY A 1 85 ? -0.638 -11.587 9.677 1.00 53.69 85 GLY A N 1
ATOM 673 C CA . GLY A 1 85 ? -1.730 -12.475 9.264 1.00 53.69 85 GLY A CA 1
ATOM 674 C C . GLY A 1 85 ? -2.933 -11.787 8.607 1.00 53.69 85 GLY A C 1
ATOM 675 O O . GLY A 1 85 ? -3.926 -12.452 8.331 1.00 53.69 85 GLY A O 1
ATOM 676 N N . ARG A 1 86 ? -2.875 -10.476 8.333 1.00 55.78 86 ARG A N 1
ATOM 677 C CA . ARG A 1 86 ? -3.957 -9.735 7.659 1.00 55.78 86 ARG A CA 1
ATOM 678 C C . ARG A 1 86 ? -3.781 -9.748 6.150 1.00 55.78 86 ARG A C 1
ATOM 680 O O . ARG A 1 86 ? -2.728 -9.339 5.660 1.00 55.78 86 ARG A O 1
ATOM 687 N N . THR A 1 87 ? -4.817 -10.170 5.437 1.00 54.53 87 THR A N 1
ATOM 688 C CA . THR A 1 87 ? -4.822 -10.312 3.981 1.00 54.53 87 THR A CA 1
ATOM 689 C C . THR A 1 87 ? -5.442 -9.090 3.313 1.00 54.53 87 THR A C 1
ATOM 691 O O . THR A 1 87 ? -6.656 -8.939 3.347 1.00 54.53 87 THR A O 1
ATOM 694 N N . ALA A 1 88 ? -4.618 -8.271 2.655 1.00 54.41 88 ALA A N 1
ATOM 695 C CA . ALA A 1 88 ? -5.112 -7.236 1.755 1.00 54.41 88 ALA A CA 1
ATOM 696 C C . ALA A 1 88 ? -5.534 -7.819 0.431 1.00 54.41 88 ALA A C 1
ATOM 698 O O . ALA A 1 88 ? -4.737 -8.462 -0.245 1.00 54.41 88 ALA A O 1
ATOM 699 N N . VAL A 1 89 ? -6.763 -7.515 0.045 1.00 58.12 89 VAL A N 1
ATOM 700 C CA . VAL A 1 89 ? -7.339 -7.926 -1.223 1.00 58.12 89 VAL A CA 1
ATOM 701 C C . VAL A 1 89 ? -7.272 -6.733 -2.175 1.00 58.12 89 VAL A C 1
ATOM 703 O O . VAL A 1 89 ? -7.995 -5.752 -2.012 1.00 58.12 89 VAL A O 1
ATOM 706 N N . ALA A 1 90 ? -6.369 -6.786 -3.154 1.00 56.56 90 ALA A N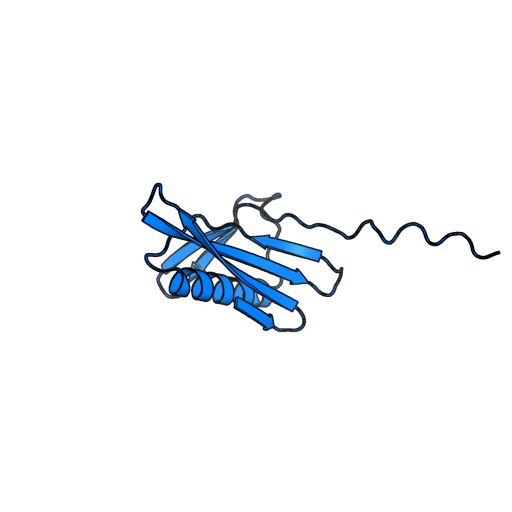 1
ATOM 707 C CA . ALA A 1 90 ? -6.277 -5.787 -4.210 1.00 56.56 90 ALA A CA 1
ATOM 708 C C . ALA A 1 90 ? -7.232 -6.138 -5.351 1.00 56.56 90 ALA A C 1
ATOM 710 O O . ALA A 1 90 ? -7.009 -7.086 -6.104 1.00 56.56 90 ALA A O 1
ATOM 711 N N . HIS A 1 91 ? -8.302 -5.354 -5.475 1.00 53.56 91 HIS A N 1
ATOM 712 C CA . HIS A 1 91 ? -9.402 -5.642 -6.401 1.00 53.56 91 HIS A CA 1
ATOM 713 C C . HIS A 1 91 ? -9.234 -5.079 -7.809 1.00 53.56 91 HIS A C 1
ATOM 715 O O . HIS A 1 91 ? -9.933 -5.513 -8.718 1.00 53.56 91 HIS A O 1
ATOM 721 N N . HIS A 1 92 ? -8.367 -4.090 -8.013 1.00 51.34 92 HIS A N 1
ATOM 722 C CA . HIS A 1 92 ? -8.274 -3.463 -9.321 1.00 51.34 92 HIS A CA 1
ATOM 723 C C . HIS A 1 92 ? -6.913 -2.840 -9.533 1.00 51.34 92 HIS A C 1
ATOM 725 O O . HIS A 1 92 ? -6.428 -2.102 -8.681 1.00 51.34 92 HIS A O 1
ATOM 731 N N . SER A 1 93 ? -6.342 -3.132 -10.695 1.00 52.06 93 SER A N 1
ATOM 732 C CA . SER A 1 93 ? -5.203 -2.434 -11.243 1.00 52.06 93 SER A CA 1
ATOM 733 C C . SER A 1 93 ? -5.703 -1.626 -12.445 1.00 52.06 93 SER A C 1
ATOM 735 O O . SER A 1 93 ? -5.971 -2.173 -13.509 1.00 52.06 93 SER A O 1
ATOM 737 N N . LEU A 1 94 ? -5.881 -0.312 -12.292 1.00 51.88 94 LEU A N 1
ATOM 738 C CA . LEU A 1 94 ? -5.993 0.569 -13.457 1.00 51.88 94 LEU A CA 1
ATOM 739 C C . LEU A 1 94 ? -4.576 0.895 -13.933 1.00 51.88 94 LEU A C 1
ATOM 741 O O . LEU A 1 94 ? -3.902 1.685 -13.280 1.00 51.88 94 LEU A O 1
ATOM 745 N N . ASP A 1 95 ? -4.108 0.271 -15.020 1.00 52.78 95 ASP A N 1
ATOM 746 C CA . ASP A 1 95 ? -2.955 0.823 -15.745 1.00 52.78 95 ASP A CA 1
ATOM 747 C C . ASP A 1 95 ? -3.476 1.917 -16.663 1.00 52.78 95 ASP A C 1
ATOM 749 O O . ASP A 1 95 ? -4.174 1.649 -17.643 1.00 52.78 95 ASP A O 1
ATOM 753 N N . PHE A 1 96 ? -3.084 3.146 -16.380 1.00 50.25 96 PHE A N 1
ATOM 754 C CA . PHE A 1 96 ? -3.100 4.178 -17.396 1.00 50.25 96 PHE A CA 1
ATOM 755 C C . PHE A 1 96 ? -1.744 4.126 -18.095 1.00 50.25 96 PHE A C 1
ATOM 757 O O . PHE A 1 96 ? -0.730 4.554 -17.546 1.00 50.25 96 PHE A O 1
ATOM 764 N N . HIS A 1 97 ? -1.716 3.564 -19.304 1.00 47.28 97 HIS A N 1
ATOM 765 C CA . HIS A 1 97 ? -0.656 3.907 -20.244 1.00 47.28 97 HIS A CA 1
ATOM 766 C C . HIS A 1 97 ? -0.868 5.366 -20.639 1.00 47.28 97 HIS A C 1
ATOM 768 O O . HIS A 1 97 ? -1.974 5.750 -21.019 1.00 47.28 97 HIS A O 1
ATOM 774 N N . SER A 1 98 ? 0.183 6.177 -20.577 1.00 41.53 98 SER A N 1
ATOM 775 C CA . SER A 1 98 ? 0.197 7.492 -21.205 1.00 41.53 98 SER A CA 1
ATOM 776 C C . SER A 1 98 ? 0.118 7.324 -22.729 1.00 41.53 98 SER A C 1
ATOM 778 O O . SER A 1 98 ? 1.102 7.397 -23.457 1.00 41.53 98 SER A O 1
ATOM 780 N N . THR A 1 99 ? -1.085 7.126 -23.264 1.00 41.00 99 THR A N 1
ATOM 781 C CA . THR A 1 99 ? -1.361 7.181 -24.709 1.00 41.00 99 THR A CA 1
ATOM 782 C C . THR A 1 99 ? -1.131 8.577 -25.307 1.00 41.00 99 THR A C 1
ATOM 784 O O . THR A 1 99 ? -1.284 8.764 -26.511 1.00 41.00 99 THR A O 1
ATOM 787 N N . CYS A 1 100 ? -0.678 9.552 -24.515 1.00 39.75 100 CYS A N 1
ATOM 788 C CA . CYS A 1 100 ? -0.431 10.928 -24.940 1.00 39.75 100 CYS A CA 1
ATOM 789 C C . CYS A 1 100 ? 0.879 11.163 -25.727 1.00 39.75 100 CYS A C 1
ATOM 791 O O . CYS A 1 100 ? 1.141 12.305 -26.081 1.00 39.75 100 CYS A O 1
ATOM 793 N N . LEU A 1 101 ? 1.692 10.142 -26.043 1.00 39.72 101 LEU A N 1
ATOM 794 C CA . LEU A 1 101 ? 2.925 10.307 -26.848 1.00 39.72 101 LEU A CA 1
ATOM 795 C C . LEU A 1 101 ? 2.850 9.760 -28.287 1.00 39.72 101 LEU A C 1
ATOM 797 O O . LEU A 1 101 ? 3.869 9.671 -28.966 1.00 39.72 101 LEU A O 1
ATOM 801 N N . ARG A 1 102 ? 1.659 9.442 -28.815 1.00 41.06 102 ARG A N 1
ATOM 802 C CA . ARG A 1 102 ? 1.480 9.225 -30.265 1.00 41.06 102 ARG A CA 1
ATOM 803 C C . ARG A 1 102 ? 0.823 10.431 -30.922 1.00 41.06 102 ARG A C 1
ATOM 805 O O . ARG A 1 102 ? -0.361 10.398 -31.231 1.00 41.06 102 ARG A O 1
ATOM 812 N N . LYS A 1 103 ? 1.620 11.474 -31.137 1.00 40.50 103 LYS A N 1
ATOM 813 C CA . LYS A 1 103 ? 1.552 12.385 -32.293 1.00 40.50 103 LYS A CA 1
ATOM 814 C C . LYS A 1 103 ? 2.746 13.337 -32.202 1.00 40.50 103 LYS A C 1
ATOM 816 O O . LYS A 1 103 ? 2.599 14.512 -31.890 1.00 40.50 103 LYS A O 1
ATOM 821 N N . ALA A 1 104 ? 3.945 12.814 -32.455 1.00 45.78 104 ALA A N 1
ATOM 822 C CA . ALA A 1 104 ? 4.950 13.677 -33.058 1.00 45.78 104 ALA A CA 1
ATOM 823 C C . ALA A 1 104 ? 4.390 14.071 -34.442 1.00 45.78 104 ALA A C 1
ATOM 825 O O . ALA A 1 104 ? 3.962 13.171 -35.175 1.00 45.78 104 ALA A O 1
ATOM 826 N N . PRO A 1 105 ? 4.267 15.365 -34.781 1.00 48.66 105 PRO A N 1
ATOM 827 C CA . PRO A 1 105 ? 3.995 15.748 -36.160 1.00 48.66 105 PRO A CA 1
ATOM 828 C C . PRO A 1 105 ? 5.155 15.249 -37.039 1.00 48.66 105 PRO A C 1
ATOM 830 O O . PRO A 1 105 ? 6.282 15.179 -36.544 1.00 48.66 105 PRO A O 1
ATOM 833 N N . PRO A 1 106 ? 4.909 14.864 -38.304 1.00 53.53 106 PRO A N 1
ATOM 834 C CA . PRO A 1 106 ? 6.009 14.600 -39.224 1.00 53.53 106 PRO A CA 1
ATOM 835 C C . PRO A 1 106 ? 6.872 15.866 -39.306 1.00 53.53 106 PRO A C 1
ATOM 837 O O . PRO A 1 106 ? 6.337 16.959 -39.504 1.00 53.53 106 PRO A O 1
ATOM 840 N N . GLU A 1 107 ? 8.176 15.723 -39.065 1.00 57.09 107 GLU A N 1
ATOM 841 C CA . GLU A 1 107 ? 9.136 16.805 -39.284 1.00 57.09 107 GLU A CA 1
ATOM 842 C C . GLU A 1 107 ? 9.094 17.240 -40.765 1.00 57.09 107 GLU A C 1
ATOM 844 O O . GLU A 1 107 ? 8.823 16.396 -41.627 1.00 57.09 107 GLU A O 1
ATOM 849 N N . PRO A 1 108 ? 9.273 18.545 -41.046 1.00 60.88 108 PRO A N 1
ATOM 850 C CA . PRO A 1 108 ? 9.204 19.107 -42.394 1.00 60.88 108 PRO A CA 1
ATOM 851 C C . PRO A 1 108 ? 10.329 18.632 -43.321 1.00 60.88 108 PRO A C 1
ATOM 853 O O . PRO A 1 108 ? 11.448 18.365 -42.827 1.00 60.88 108 PRO A O 1
#

Foldseek 3Di:
DWDDDPNKIKDKWWDQDPVVRWIWIWIKIADPVVRWIWTWGWPDTHNDGVVSRVVRVVVNNVCVVVPNPDFCVPPHWDWDQDPVRDITTGGGTDTDDPPVPPDPDPDD

Secondary structure (DSSP, 8-state):
-EEEETTEEEEEEEEEETTTTEEEEEEEEEETTTTEEEEEE----BSSHHHHHHHHHHHHHHHHHTTSPPPHHHHSPEEEE-TTS-EEEE---EEE--GGG--PPPP-

Sequence (108 aa):
MHVSYKGHLIHAGAKYSPAVNEWVPTLVVVWSQPWTFQEIRFTDTFSTEMIAQVYARQYGKRWIDAGKPARADANGPVSFTNGSGRTAVAHHSLDFHSTCLRKAPPEP

Radius of gyration: 15.93 Å; chains: 1; bounding box: 34×33×56 Å